Protein AF-A0AAN4YIL4-F1 (afdb_monomer_lite)

pLDDT: mean 74.03, std 15.06, range [38.22, 89.62]

Foldseek 3Di:
DCVVLVVLVVVLVVVCVVDPDPLDLVSLQSQLVSCLVVVVLVSNLVSLVSSCVSCVVPPCNLVSLQSLLVSCLVVLVAPQDPDDDPDDDDPPSPPDRSHSLVSLVVCLVPHDPPDHNVNSVVSNVVSVVVNVVVVVCVVPVPD

Structure (mmCIF, N/CA/C/O backbone):
data_AF-A0AAN4YIL4-F1
#
_entry.id   AF-A0AAN4YIL4-F1
#
loop_
_atom_site.group_PDB
_atom_site.id
_atom_site.type_symbol
_atom_site.label_atom_id
_atom_site.label_alt_id
_atom_site.label_comp_id
_atom_site.label_asym_id
_atom_site.label_entity_id
_atom_site.label_seq_id
_atom_site.pdbx_PDB_ins_code
_atom_site.Cartn_x
_atom_site.Cartn_y
_atom_site.Cartn_z
_atom_site.occupancy
_atom_site.B_iso_or_equiv
_atom_site.auth_seq_id
_atom_site.auth_comp_id
_atom_site.auth_asym_id
_atom_site.auth_atom_id
_atom_site.pdbx_PDB_model_num
ATOM 1 N N . MET A 1 1 ? 19.344 12.915 2.871 1.00 52.25 1 MET A N 1
ATOM 2 C CA . MET A 1 1 ? 18.523 11.785 2.373 1.00 52.25 1 MET A CA 1
ATOM 3 C C . MET A 1 1 ? 17.478 12.280 1.354 1.00 52.25 1 MET A C 1
ATOM 5 O O . MET A 1 1 ? 16.360 11.791 1.359 1.00 52.25 1 MET A O 1
ATOM 9 N N . MET A 1 2 ? 17.822 13.259 0.498 1.00 51.97 2 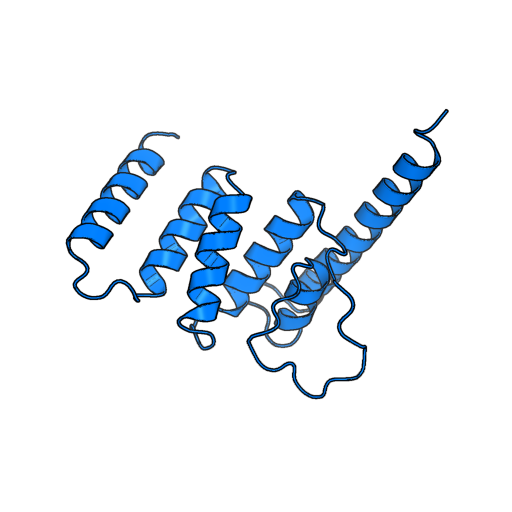MET A N 1
ATOM 10 C CA . MET A 1 2 ? 16.935 13.808 -0.549 1.00 51.97 2 MET A CA 1
ATOM 11 C C . MET A 1 2 ? 17.481 13.577 -1.971 1.00 51.97 2 MET A C 1
ATOM 13 O O . MET A 1 2 ? 16.674 13.439 -2.882 1.00 51.97 2 MET A O 1
ATOM 17 N N . ASP A 1 3 ? 18.800 13.421 -2.151 1.00 57.81 3 ASP A N 1
ATOM 18 C CA . ASP A 1 3 ? 19.425 13.099 -3.450 1.00 57.81 3 ASP A CA 1
ATOM 19 C C . ASP A 1 3 ? 18.813 11.872 -4.137 1.00 57.81 3 ASP A C 1
ATOM 21 O O . ASP A 1 3 ? 18.315 11.965 -5.257 1.00 57.81 3 ASP A O 1
ATOM 25 N N . ASN A 1 4 ? 18.700 10.755 -3.412 1.00 64.25 4 ASN A N 1
ATOM 26 C CA . ASN A 1 4 ? 18.206 9.500 -3.987 1.00 64.25 4 ASN A CA 1
ATOM 27 C C . ASN A 1 4 ? 16.765 9.595 -4.535 1.00 64.25 4 ASN A C 1
ATOM 29 O O . ASN A 1 4 ? 16.376 8.799 -5.388 1.00 64.25 4 ASN A O 1
ATOM 33 N N . LEU A 1 5 ? 15.945 10.527 -4.031 1.00 67.81 5 LEU A N 1
ATOM 34 C CA . LEU A 1 5 ? 14.548 10.701 -4.457 1.00 67.81 5 LEU A CA 1
ATOM 35 C C . LEU A 1 5 ? 14.454 11.439 -5.791 1.00 67.81 5 LEU A C 1
ATOM 37 O O . LEU A 1 5 ? 13.646 11.072 -6.644 1.00 67.81 5 LEU A O 1
ATOM 41 N N . GLN A 1 6 ? 15.289 12.459 -5.975 1.00 73.00 6 GLN A N 1
ATOM 42 C CA . GLN A 1 6 ? 15.325 13.243 -7.203 1.00 73.00 6 GLN A CA 1
ATOM 43 C C . GLN A 1 6 ? 15.919 12.412 -8.350 1.00 73.00 6 GLN A C 1
ATOM 45 O O . GLN A 1 6 ? 15.393 12.421 -9.467 1.00 73.00 6 GLN A O 1
ATOM 50 N N . GLU A 1 7 ? 16.933 11.599 -8.046 1.00 78.94 7 GLU A N 1
ATOM 51 C CA . GLU A 1 7 ? 17.485 10.599 -8.965 1.00 78.94 7 GLU A CA 1
ATOM 52 C C . GLU A 1 7 ? 16.462 9.516 -9.330 1.00 78.94 7 GLU A C 1
ATOM 54 O O . GLU A 1 7 ? 16.312 9.178 -10.507 1.00 78.94 7 GLU A O 1
ATOM 59 N N . ALA A 1 8 ? 15.699 9.005 -8.355 1.00 78.25 8 ALA A N 1
ATOM 60 C CA . ALA A 1 8 ? 14.646 8.027 -8.615 1.00 78.25 8 ALA A CA 1
ATOM 61 C C . ALA A 1 8 ? 13.524 8.608 -9.486 1.00 78.25 8 ALA A C 1
ATOM 63 O O . ALA A 1 8 ? 13.092 7.958 -10.435 1.00 78.25 8 ALA A O 1
ATOM 64 N N . TYR A 1 9 ? 13.086 9.842 -9.222 1.00 78.19 9 TYR A N 1
ATOM 65 C CA . TYR A 1 9 ? 12.094 10.520 -10.058 1.00 78.19 9 TYR A CA 1
ATOM 66 C C . TYR A 1 9 ? 12.598 10.703 -11.494 1.00 78.19 9 TYR A C 1
ATOM 68 O O . TYR A 1 9 ? 11.893 10.361 -12.442 1.00 78.19 9 TYR A O 1
ATOM 76 N N . THR A 1 10 ? 13.848 11.146 -11.656 1.00 82.94 10 THR A N 1
ATOM 77 C CA . THR A 1 10 ? 14.493 11.288 -12.972 1.00 82.94 10 THR A CA 1
ATOM 78 C C . THR A 1 10 ? 14.572 9.941 -13.695 1.00 82.94 10 THR A C 1
ATOM 80 O O . THR A 1 10 ? 14.257 9.851 -14.881 1.00 82.94 10 THR A O 1
ATOM 83 N N . SER A 1 11 ? 14.906 8.870 -12.969 1.00 82.75 11 SER A N 1
ATOM 84 C CA . SER A 1 11 ? 14.953 7.501 -13.497 1.00 82.75 11 SER A CA 1
ATOM 85 C C . SER A 1 11 ? 13.573 7.013 -13.946 1.00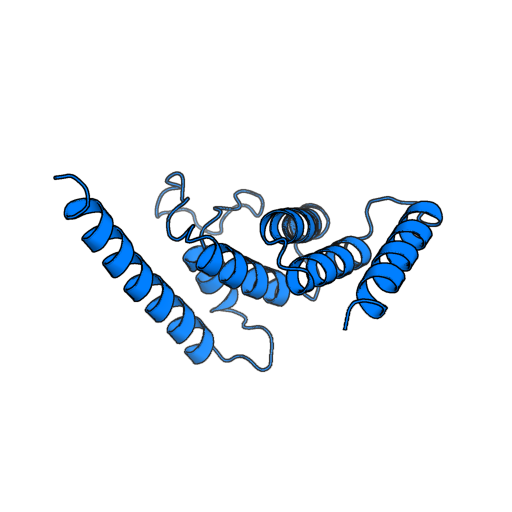 82.75 11 SER A C 1
ATOM 87 O O . SER A 1 11 ? 13.452 6.424 -15.019 1.00 82.75 11 SER A O 1
ATOM 89 N N . TYR A 1 12 ? 12.512 7.298 -13.182 1.00 81.75 12 TYR A N 1
ATOM 90 C CA . TYR A 1 12 ? 11.143 6.979 -13.593 1.00 81.75 12 TYR A CA 1
ATOM 91 C C . TYR A 1 12 ? 10.693 7.800 -14.800 1.00 81.75 12 TYR A C 1
ATOM 93 O O . TYR A 1 12 ? 10.045 7.244 -15.680 1.00 81.75 12 TYR A O 1
ATOM 101 N N . GLN A 1 13 ? 11.054 9.084 -14.888 1.00 80.00 13 GLN A N 1
ATOM 102 C CA . GLN A 1 13 ? 10.754 9.912 -16.060 1.00 80.00 13 GLN A CA 1
ATOM 103 C C . GLN A 1 13 ? 11.450 9.390 -17.320 1.00 80.00 13 GLN A C 1
ATOM 105 O O . GLN A 1 13 ? 10.817 9.297 -18.370 1.00 80.00 13 GLN A O 1
ATOM 110 N N . GLN A 1 14 ? 12.723 9.001 -17.215 1.00 82.12 14 GLN A N 1
ATOM 111 C CA . GLN A 1 14 ? 13.437 8.351 -18.313 1.00 82.12 14 GLN A CA 1
ATOM 112 C C . GLN A 1 14 ? 12.790 7.019 -18.681 1.00 82.12 14 GLN A C 1
ATOM 114 O O . GLN A 1 14 ? 12.580 6.750 -19.860 1.00 82.12 14 GLN A O 1
ATOM 119 N N . ALA A 1 15 ? 12.409 6.209 -17.691 1.00 79.56 15 ALA A N 1
ATOM 120 C CA . ALA A 1 15 ? 11.689 4.971 -17.939 1.00 79.56 15 ALA A CA 1
ATOM 121 C C . ALA A 1 15 ? 10.375 5.242 -18.689 1.00 79.56 15 ALA A C 1
ATOM 123 O O . ALA A 1 15 ? 10.165 4.644 -19.734 1.00 79.56 15 ALA A O 1
ATOM 124 N N . LEU A 1 16 ? 9.545 6.190 -18.237 1.00 77.50 16 LEU A N 1
ATOM 125 C CA . LEU A 1 16 ? 8.314 6.628 -18.915 1.00 77.50 16 LEU A CA 1
ATOM 126 C C . LEU A 1 16 ? 8.563 7.098 -20.353 1.00 77.50 16 LEU A C 1
ATOM 128 O O . LEU A 1 16 ? 7.771 6.793 -21.237 1.00 77.50 16 LEU A O 1
ATOM 132 N N . TYR A 1 17 ? 9.662 7.814 -20.587 1.00 77.81 17 TYR A N 1
ATOM 133 C CA . TYR A 1 17 ? 10.047 8.289 -21.914 1.00 77.81 17 TYR A CA 1
ATOM 134 C C . TYR A 1 17 ? 10.489 7.148 -22.847 1.00 77.81 17 TYR A C 1
ATOM 136 O O . TYR A 1 17 ? 10.196 7.165 -24.041 1.00 77.81 17 TYR A O 1
ATOM 144 N N . HIS A 1 18 ? 11.182 6.142 -22.308 1.00 72.75 18 HIS A N 1
ATOM 145 C CA . HIS A 1 18 ? 11.644 4.967 -23.053 1.00 72.75 18 HIS A CA 1
ATOM 146 C C . HIS A 1 18 ? 10.607 3.837 -23.131 1.00 72.75 18 HIS A C 1
ATOM 148 O O . HIS A 1 18 ? 10.749 2.921 -23.946 1.00 72.75 18 HIS A O 1
ATOM 154 N N . LEU A 1 19 ? 9.563 3.887 -22.305 1.00 68.12 19 LEU A N 1
ATOM 155 C CA . LEU A 1 19 ? 8.483 2.914 -22.291 1.00 68.12 19 LEU A CA 1
ATOM 156 C C . LEU A 1 19 ? 7.629 3.081 -23.547 1.00 68.12 19 LEU A C 1
ATOM 158 O O . LEU A 1 19 ? 6.874 4.034 -23.710 1.00 68.12 19 LEU A O 1
ATOM 162 N N . ARG A 1 20 ? 7.740 2.093 -24.439 1.00 59.78 20 ARG A N 1
ATOM 163 C CA . ARG A 1 20 ? 6.869 1.948 -25.614 1.00 59.78 20 ARG A CA 1
ATOM 164 C C . ARG A 1 20 ? 5.418 1.654 -25.245 1.00 59.78 20 ARG A C 1
ATOM 166 O O . ARG A 1 20 ? 4.539 1.957 -26.044 1.00 59.78 20 ARG A O 1
ATOM 173 N N . ASP A 1 21 ? 5.183 1.076 -24.069 1.00 61.41 21 ASP A N 1
ATOM 174 C CA . ASP A 1 21 ? 3.853 0.714 -23.593 1.00 61.41 21 ASP A CA 1
ATOM 175 C C . ASP A 1 21 ? 3.622 1.302 -22.190 1.00 61.41 21 ASP A C 1
ATOM 177 O O . ASP A 1 21 ? 4.288 0.899 -21.238 1.00 61.41 21 ASP A O 1
ATOM 181 N N . PRO A 1 22 ? 2.693 2.255 -22.012 1.00 62.12 22 PRO A N 1
ATOM 182 C CA . PRO A 1 22 ? 2.434 2.893 -20.716 1.00 62.12 22 PRO A CA 1
ATOM 183 C C . PRO A 1 22 ? 1.777 1.965 -19.669 1.00 62.12 22 PRO A C 1
ATOM 185 O O . PRO A 1 22 ? 1.399 2.421 -18.588 1.00 62.12 22 PRO A O 1
ATOM 188 N N . LYS A 1 23 ? 1.638 0.667 -19.968 1.00 68.31 23 LYS A N 1
ATOM 189 C CA . LYS A 1 23 ? 0.931 -0.336 -19.158 1.00 68.31 23 LYS A CA 1
ATOM 190 C C . LYS A 1 23 ? 1.854 -1.294 -18.402 1.00 68.31 23 LYS A C 1
ATOM 192 O O . LYS A 1 23 ? 1.490 -2.444 -18.184 1.00 68.31 23 LYS A O 1
ATOM 197 N N . GLU A 1 24 ? 3.043 -0.857 -18.000 1.00 80.81 24 GLU A N 1
ATOM 198 C CA . GLU A 1 24 ? 3.958 -1.706 -17.230 1.00 80.81 24 GLU A CA 1
ATOM 199 C C . GLU A 1 24 ? 3.677 -1.585 -15.712 1.00 80.81 24 GLU A C 1
ATOM 201 O O . GLU A 1 24 ? 4.062 -0.585 -15.094 1.00 80.81 24 GLU A O 1
ATOM 206 N N . PRO A 1 25 ? 3.039 -2.577 -15.055 1.00 83.44 25 PRO A N 1
ATOM 207 C CA . PRO A 1 25 ? 2.675 -2.501 -13.633 1.00 83.44 25 PRO A CA 1
ATOM 208 C C . PRO A 1 25 ? 3.891 -2.363 -12.707 1.00 83.44 25 PRO A C 1
ATOM 210 O O . PRO A 1 25 ? 3.807 -1.729 -11.656 1.00 83.44 25 PRO A O 1
ATOM 213 N N . LYS A 1 26 ? 5.053 -2.896 -13.108 1.00 84.94 26 LYS A N 1
ATOM 214 C CA . LYS A 1 26 ? 6.302 -2.793 -12.335 1.00 84.94 26 LYS A CA 1
ATOM 215 C C . LYS A 1 26 ? 6.774 -1.348 -12.174 1.00 84.94 26 LYS A C 1
ATOM 217 O O . LYS A 1 26 ? 7.295 -0.997 -11.117 1.00 84.94 26 LYS A O 1
ATOM 222 N N . LEU A 1 27 ? 6.578 -0.516 -13.198 1.00 85.31 27 LEU A N 1
ATOM 223 C CA . LEU A 1 27 ? 6.951 0.894 -13.152 1.00 85.31 27 LEU A CA 1
ATOM 224 C C . LEU A 1 27 ? 6.075 1.652 -12.155 1.00 85.31 27 LEU A C 1
ATOM 226 O O . LEU A 1 27 ? 6.584 2.317 -11.257 1.00 85.31 27 LEU A O 1
ATOM 230 N N . TRP A 1 28 ? 4.757 1.501 -12.291 1.00 87.12 28 TRP A N 1
ATOM 231 C CA . TRP A 1 28 ? 3.776 2.123 -11.405 1.00 87.12 28 TRP A CA 1
ATOM 232 C C . TRP A 1 28 ? 3.957 1.686 -9.949 1.00 87.12 28 TRP A C 1
ATOM 234 O O . TRP A 1 28 ? 3.833 2.505 -9.042 1.00 87.12 28 TRP A O 1
ATOM 244 N N . TYR A 1 29 ? 4.352 0.430 -9.723 1.00 89.44 29 TYR A N 1
ATOM 245 C CA . TYR A 1 29 ? 4.727 -0.061 -8.400 1.00 89.44 29 TYR A CA 1
ATOM 246 C C . TYR A 1 29 ? 5.932 0.693 -7.820 1.00 89.44 29 TYR A C 1
ATOM 248 O O . TYR A 1 29 ? 5.900 1.130 -6.669 1.00 89.44 29 TYR A O 1
ATOM 256 N N . GLY A 1 30 ? 6.979 0.895 -8.625 1.00 88.50 30 GLY A N 1
ATOM 257 C CA . GLY A 1 30 ? 8.148 1.676 -8.226 1.00 88.50 30 GLY A CA 1
ATOM 258 C C . GLY A 1 30 ? 7.811 3.138 -7.910 1.00 88.50 30 GLY A C 1
ATOM 259 O O . GLY A 1 30 ? 8.258 3.668 -6.889 1.00 88.50 30 GLY A O 1
ATOM 260 N N . ILE A 1 31 ? 6.973 3.766 -8.740 1.00 87.12 31 ILE A N 1
ATOM 261 C CA . ILE A 1 31 ? 6.469 5.129 -8.521 1.00 87.12 31 ILE A CA 1
ATOM 262 C C . ILE A 1 31 ? 5.674 5.204 -7.206 1.00 87.12 31 ILE A C 1
ATOM 264 O O . ILE A 1 31 ? 5.874 6.129 -6.420 1.00 87.12 31 ILE A O 1
ATOM 268 N N . GLY A 1 32 ? 4.836 4.205 -6.916 1.00 89.62 32 GLY A N 1
ATOM 269 C CA . GLY A 1 32 ? 4.105 4.113 -5.650 1.00 89.62 32 GLY A CA 1
ATOM 270 C C . GLY A 1 32 ? 5.031 4.058 -4.434 1.00 89.62 32 GLY A C 1
ATOM 271 O O . GLY A 1 32 ? 4.834 4.813 -3.485 1.00 89.62 32 GLY A O 1
ATOM 272 N N . ILE A 1 33 ? 6.094 3.243 -4.479 1.00 89.12 33 ILE A N 1
ATOM 273 C CA . ILE A 1 33 ? 7.108 3.190 -3.407 1.00 89.12 33 ILE A CA 1
ATOM 274 C C . ILE A 1 33 ? 7.821 4.537 -3.247 1.00 89.12 33 ILE A C 1
ATOM 276 O O . ILE A 1 33 ? 8.139 4.941 -2.127 1.00 89.12 33 ILE A O 1
ATOM 280 N N . LEU A 1 34 ? 8.105 5.227 -4.354 1.00 87.50 34 LEU A N 1
ATOM 281 C CA . LEU A 1 34 ? 8.742 6.538 -4.306 1.00 87.50 34 LEU A CA 1
ATOM 282 C C . LEU A 1 34 ? 7.863 7.548 -3.562 1.00 87.50 34 LEU A C 1
ATOM 284 O O . LEU A 1 34 ? 8.351 8.229 -2.662 1.00 87.50 34 LEU A O 1
ATOM 288 N N . TYR A 1 35 ? 6.575 7.610 -3.905 1.00 88.00 35 TYR A N 1
ATOM 289 C CA . TYR A 1 35 ? 5.627 8.511 -3.251 1.00 88.00 35 TYR A CA 1
ATOM 290 C C . TYR A 1 35 ? 5.353 8.133 -1.792 1.00 88.00 35 TYR A C 1
ATOM 292 O O . TYR A 1 35 ? 5.258 9.029 -0.953 1.00 88.00 35 TYR A O 1
ATOM 300 N N . ASP A 1 36 ? 5.304 6.836 -1.474 1.00 86.69 36 ASP A N 1
ATOM 301 C CA . ASP A 1 36 ? 5.207 6.319 -0.102 1.00 86.69 36 ASP A CA 1
ATOM 302 C C . ASP A 1 36 ? 6.383 6.821 0.753 1.00 86.69 36 ASP A C 1
ATOM 304 O O . ASP A 1 36 ? 6.182 7.390 1.824 1.00 86.69 36 ASP A O 1
ATOM 308 N N . ARG A 1 37 ? 7.615 6.742 0.227 1.00 84.69 37 ARG A N 1
ATOM 309 C CA . ARG A 1 37 ? 8.814 7.287 0.893 1.00 84.69 37 ARG A CA 1
ATOM 310 C C . ARG A 1 37 ? 8.839 8.811 0.964 1.00 84.69 37 ARG A C 1
ATOM 312 O O . ARG A 1 37 ? 9.441 9.355 1.885 1.00 84.69 37 ARG A O 1
ATOM 319 N N . TYR A 1 38 ? 8.228 9.493 -0.002 1.00 83.69 38 TYR A N 1
ATOM 320 C CA . TYR A 1 38 ? 8.105 10.951 -0.004 1.00 83.69 38 TYR A CA 1
ATOM 321 C C . TYR A 1 38 ? 7.093 11.446 1.045 1.00 83.69 38 TYR A C 1
ATOM 323 O O . TYR A 1 38 ? 7.131 12.608 1.436 1.00 83.69 38 TYR A O 1
ATOM 331 N N . GLY A 1 39 ? 6.191 10.574 1.511 1.00 82.00 39 GLY A N 1
ATOM 332 C CA . GLY A 1 39 ? 5.074 10.942 2.383 1.00 82.00 39 GLY A CA 1
ATOM 333 C C . GLY A 1 39 ? 3.864 11.494 1.623 1.00 82.00 39 GLY A C 1
ATOM 334 O O . GLY A 1 39 ? 2.879 11.895 2.241 1.00 82.00 39 GLY A O 1
ATOM 335 N N . SER A 1 40 ? 3.896 11.480 0.286 1.00 86.88 40 SER A N 1
ATOM 336 C CA . SER A 1 40 ? 2.749 11.826 -0.560 1.00 86.88 40 SER A CA 1
ATOM 337 C C . SER A 1 40 ? 1.797 10.638 -0.653 1.00 86.88 40 SER A C 1
ATOM 339 O O . SER A 1 40 ? 1.742 9.937 -1.665 1.00 86.88 40 SER A O 1
ATOM 341 N N . LEU A 1 41 ? 1.041 10.422 0.421 1.00 86.19 41 LEU A N 1
ATOM 342 C CA . LEU A 1 41 ? 0.135 9.285 0.572 1.00 86.19 41 LEU A CA 1
ATOM 343 C C . LEU A 1 41 ? -0.933 9.218 -0.535 1.00 86.19 41 LEU A C 1
ATOM 345 O O . LEU A 1 41 ? -1.229 8.128 -1.014 1.00 86.19 41 LEU A O 1
ATOM 349 N N . ASP A 1 42 ? -1.480 10.354 -0.983 1.00 86.12 42 ASP A N 1
ATOM 350 C CA . ASP A 1 42 ? -2.484 10.386 -2.063 1.00 86.12 42 ASP A CA 1
ATOM 351 C C . ASP A 1 42 ? -1.910 9.931 -3.415 1.00 86.12 42 ASP A C 1
ATOM 353 O O . ASP A 1 42 ? -2.506 9.099 -4.096 1.00 86.12 42 ASP A O 1
ATOM 357 N N . HIS A 1 43 ? -0.710 10.392 -3.778 1.00 87.19 43 HIS A N 1
ATOM 358 C CA . HIS A 1 43 ? -0.063 9.981 -5.031 1.00 87.19 43 HIS A CA 1
ATOM 359 C C . HIS A 1 43 ? 0.386 8.513 -4.980 1.00 87.19 43 HIS A C 1
ATOM 361 O O . HIS A 1 43 ? 0.305 7.797 -5.981 1.00 87.19 43 HIS A O 1
ATOM 367 N N . ALA A 1 44 ? 0.833 8.045 -3.809 1.00 89.38 44 ALA A N 1
ATOM 368 C CA . ALA A 1 44 ? 1.159 6.640 -3.587 1.00 89.38 44 ALA A CA 1
ATOM 369 C C . ALA A 1 44 ? -0.083 5.751 -3.754 1.00 89.38 44 ALA A C 1
ATOM 371 O O . ALA A 1 44 ? -0.023 4.736 -4.451 1.00 89.38 44 ALA A O 1
ATOM 372 N N . GLU A 1 45 ? -1.217 6.160 -3.172 1.00 87.88 45 GLU A N 1
ATOM 373 C CA . GLU A 1 45 ? -2.509 5.485 -3.318 1.00 87.88 45 GLU A CA 1
ATOM 374 C C . GLU A 1 45 ? -2.892 5.327 -4.794 1.00 87.88 45 GLU A C 1
ATOM 376 O O . GLU A 1 45 ? -3.243 4.225 -5.229 1.00 87.88 45 GLU A O 1
ATOM 381 N N . GLU A 1 46 ? -2.816 6.409 -5.571 1.00 86.88 46 GLU A N 1
ATOM 382 C CA . GLU A 1 46 ? -3.155 6.384 -6.993 1.00 86.88 46 GLU A CA 1
ATOM 383 C C . GLU A 1 46 ? -2.234 5.454 -7.780 1.00 86.88 46 GLU A C 1
ATOM 385 O O . GLU A 1 46 ? -2.726 4.597 -8.517 1.00 86.88 46 GLU A O 1
ATOM 390 N N . ALA A 1 47 ? -0.918 5.559 -7.587 1.00 88.31 47 ALA A N 1
ATOM 391 C CA . ALA A 1 47 ? 0.054 4.729 -8.292 1.00 88.31 47 ALA A CA 1
ATOM 392 C C . ALA A 1 47 ? -0.168 3.233 -8.019 1.00 88.31 47 ALA A C 1
ATOM 394 O O . ALA A 1 47 ? -0.265 2.436 -8.954 1.00 88.31 47 ALA A O 1
ATOM 395 N N . PHE A 1 48 ? -0.340 2.855 -6.751 1.00 89.00 48 PHE A N 1
ATOM 396 C CA . PHE A 1 48 ? -0.643 1.480 -6.360 1.00 89.00 48 PHE A CA 1
ATOM 397 C C . PHE A 1 48 ? -1.999 0.998 -6.891 1.00 89.00 48 PHE A C 1
ATOM 399 O O . PHE A 1 48 ? -2.113 -0.131 -7.370 1.00 89.00 48 PHE A O 1
ATOM 406 N N . SER A 1 49 ? -3.015 1.862 -6.885 1.00 85.12 49 SER A N 1
ATOM 407 C CA . SER A 1 49 ? -4.327 1.545 -7.457 1.00 85.12 49 SER A CA 1
ATOM 408 C C . SER A 1 49 ? -4.253 1.301 -8.965 1.00 85.12 49 SER A C 1
ATOM 410 O O . SER A 1 49 ? -4.946 0.418 -9.471 1.00 85.12 49 SER A O 1
ATOM 412 N N . GLN A 1 50 ? -3.409 2.040 -9.695 1.00 84.88 50 GLN A N 1
ATOM 413 C CA . GLN A 1 50 ? -3.189 1.796 -11.123 1.00 84.88 50 GLN A CA 1
ATOM 414 C C . GLN A 1 50 ? -2.552 0.427 -11.366 1.00 84.88 50 GLN A C 1
ATOM 416 O O . GLN A 1 50 ? -3.009 -0.288 -12.255 1.00 84.88 50 GLN A O 1
ATOM 421 N N . VAL A 1 51 ? -1.572 0.014 -10.548 1.00 87.38 51 VAL A N 1
ATOM 422 C CA . VAL A 1 51 ? -0.989 -1.341 -10.630 1.00 87.38 51 VAL A CA 1
ATOM 423 C C . VAL A 1 51 ? -2.079 -2.400 -10.536 1.00 87.38 51 VAL A C 1
ATOM 425 O O . VAL A 1 51 ? -2.182 -3.243 -11.422 1.00 87.38 51 VAL A O 1
ATOM 428 N N . MET A 1 52 ? -2.941 -2.294 -9.524 1.00 83.44 52 MET A N 1
ATOM 429 C CA . MET A 1 52 ? -4.024 -3.254 -9.299 1.00 83.44 52 MET A CA 1
ATOM 430 C C . MET A 1 52 ? -5.084 -3.241 -10.409 1.00 83.44 52 MET A C 1
ATOM 432 O O . MET A 1 52 ? -5.696 -4.269 -10.682 1.00 83.44 52 MET A O 1
ATOM 436 N N . ARG A 1 53 ? -5.300 -2.098 -11.075 1.00 81.75 53 ARG A N 1
ATOM 437 C CA . ARG A 1 53 ? -6.203 -1.994 -12.234 1.00 81.75 53 ARG A CA 1
ATOM 438 C C . ARG A 1 53 ? -5.611 -2.602 -13.502 1.00 81.75 53 ARG A C 1
ATOM 440 O O . ARG A 1 53 ? -6.357 -3.162 -14.299 1.00 81.75 53 ARG A O 1
ATOM 447 N N . MET A 1 54 ? -4.304 -2.451 -13.713 1.00 82.38 54 MET A N 1
ATOM 448 C CA . MET A 1 54 ? -3.619 -2.973 -14.900 1.00 82.38 54 MET A CA 1
ATOM 449 C C . MET A 1 54 ? -3.342 -4.471 -14.786 1.00 82.38 54 MET A C 1
ATOM 451 O O . MET A 1 54 ? -3.561 -5.209 -15.742 1.00 82.38 54 MET A O 1
ATOM 455 N N . ALA A 1 55 ? -2.850 -4.903 -13.628 1.00 81.88 55 ALA A N 1
ATOM 456 C CA . ALA A 1 55 ? -2.455 -6.273 -13.348 1.00 81.88 55 ALA A CA 1
ATOM 457 C C . ALA A 1 55 ? -2.937 -6.651 -11.941 1.00 81.88 55 ALA A C 1
ATOM 459 O O . ALA A 1 55 ? -2.193 -6.506 -10.970 1.00 81.88 55 ALA A O 1
ATOM 460 N N . PRO A 1 56 ? -4.183 -7.126 -11.804 1.00 76.88 56 PRO A N 1
ATOM 461 C CA . PRO A 1 56 ? -4.682 -7.555 -10.506 1.00 76.88 56 PRO A CA 1
ATOM 462 C C . PRO A 1 56 ? -3.977 -8.825 -10.001 1.00 76.88 56 PRO A C 1
ATOM 464 O O . PRO A 1 56 ? -3.815 -8.986 -8.796 1.00 76.88 56 PRO A O 1
ATOM 467 N N . ASP A 1 57 ? -3.482 -9.672 -10.910 1.00 79.69 57 ASP A N 1
ATOM 468 C CA . ASP A 1 57 ? -2.665 -10.861 -10.620 1.00 79.69 57 ASP A CA 1
ATOM 469 C C . ASP A 1 57 ? -1.160 -10.540 -10.509 1.00 79.69 57 ASP A C 1
ATOM 471 O O . ASP A 1 57 ? -0.299 -11.382 -10.773 1.00 79.69 57 ASP A O 1
ATOM 475 N N . PHE A 1 58 ? -0.805 -9.295 -10.181 1.00 83.19 58 PHE A N 1
ATOM 476 C CA . PHE A 1 58 ? 0.592 -8.918 -10.002 1.00 83.19 58 PHE A 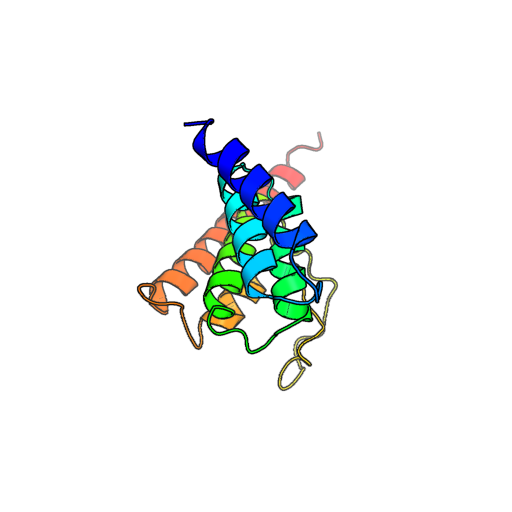CA 1
ATOM 477 C C . PHE A 1 58 ? 1.210 -9.692 -8.832 1.00 83.19 58 PHE A C 1
ATOM 479 O O . PHE A 1 58 ? 0.620 -9.774 -7.760 1.00 83.19 58 PHE A O 1
ATOM 486 N N . GLU A 1 59 ? 2.435 -10.197 -9.001 1.00 84.50 59 GLU A N 1
ATOM 487 C CA . GLU A 1 59 ? 3.139 -11.001 -7.984 1.00 84.50 59 GLU A CA 1
ATOM 488 C C . GLU A 1 59 ? 3.183 -10.317 -6.604 1.00 84.50 59 GLU A C 1
ATOM 490 O O . GLU A 1 59 ? 3.115 -10.972 -5.569 1.00 84.50 59 GLU A O 1
ATOM 495 N N . LYS A 1 60 ? 3.245 -8.979 -6.584 1.00 84.31 60 LYS A N 1
ATOM 496 C CA . LYS A 1 60 ? 3.277 -8.171 -5.355 1.00 84.31 60 LYS A CA 1
ATOM 497 C C . LYS A 1 60 ? 1.928 -7.553 -4.987 1.00 84.31 60 LYS A C 1
ATOM 499 O O . LYS A 1 60 ? 1.901 -6.590 -4.224 1.00 84.31 60 LYS A O 1
ATOM 504 N N . ALA A 1 61 ? 0.815 -8.072 -5.502 1.00 83.94 61 ALA A N 1
ATOM 505 C CA . ALA A 1 61 ? -0.526 -7.582 -5.185 1.00 83.94 61 ALA A CA 1
ATOM 506 C C . ALA A 1 61 ? -0.760 -7.507 -3.667 1.00 83.94 61 ALA A C 1
ATOM 508 O O . ALA A 1 61 ? -1.171 -6.466 -3.160 1.00 83.94 61 ALA A O 1
ATOM 509 N N . ASN A 1 62 ? -0.405 -8.553 -2.916 1.00 84.06 62 ASN A N 1
ATOM 510 C CA . ASN A 1 62 ? -0.581 -8.569 -1.458 1.00 84.06 62 ASN A CA 1
ATOM 511 C C . ASN A 1 62 ? 0.279 -7.512 -0.748 1.00 84.06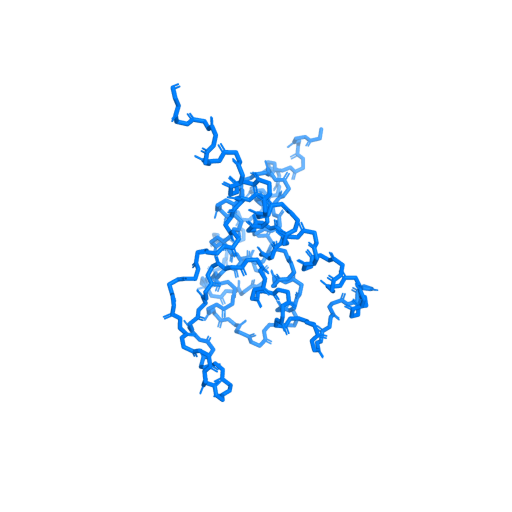 62 ASN A C 1
ATOM 513 O O . ASN A 1 62 ? -0.181 -6.870 0.194 1.00 84.06 62 ASN A O 1
ATOM 517 N N . GLU A 1 63 ? 1.507 -7.273 -1.221 1.00 86.69 63 GLU A N 1
ATOM 518 C CA . GLU A 1 63 ? 2.359 -6.199 -0.692 1.00 86.69 63 GLU A CA 1
ATOM 519 C C . GLU A 1 63 ? 1.735 -4.822 -0.964 1.00 86.69 63 GLU A C 1
ATOM 521 O O . GLU A 1 63 ? 1.722 -3.955 -0.089 1.00 86.69 63 GLU A O 1
ATOM 526 N N . ILE A 1 64 ? 1.157 -4.634 -2.153 1.00 87.44 64 ILE A N 1
ATOM 527 C CA . ILE A 1 64 ? 0.440 -3.410 -2.517 1.00 87.44 64 ILE A CA 1
ATOM 528 C C . ILE A 1 64 ? -0.774 -3.202 -1.608 1.00 87.44 64 ILE A C 1
ATOM 530 O O . ILE A 1 64 ? -0.947 -2.106 -1.076 1.00 87.44 64 ILE A O 1
ATOM 534 N N . TYR A 1 65 ? -1.584 -4.237 -1.372 1.00 86.44 65 TYR A N 1
ATOM 535 C CA . TYR A 1 65 ? -2.719 -4.157 -0.452 1.00 86.44 65 TYR A CA 1
ATOM 536 C C . TYR A 1 65 ? -2.284 -3.832 0.977 1.00 86.44 65 TYR A C 1
ATOM 538 O O . TYR A 1 65 ? -2.925 -3.009 1.629 1.00 86.44 65 TYR A O 1
ATOM 546 N N . PHE A 1 66 ? -1.181 -4.411 1.455 1.00 86.62 66 PHE A N 1
ATOM 547 C CA . PHE A 1 66 ? -0.630 -4.066 2.764 1.00 86.62 66 PHE A CA 1
ATOM 548 C C . PHE A 1 66 ? -0.242 -2.583 2.834 1.00 86.62 66 PHE A C 1
ATOM 550 O O . PHE A 1 66 ? -0.666 -1.877 3.751 1.00 86.62 66 PHE A O 1
ATOM 557 N N . ARG A 1 67 ? 0.490 -2.078 1.831 1.00 88.50 67 ARG A N 1
ATOM 558 C CA . ARG A 1 67 ? 0.882 -0.659 1.749 1.00 88.50 67 ARG A CA 1
ATOM 559 C C . ARG A 1 67 ? -0.329 0.266 1.671 1.00 88.50 67 ARG A C 1
ATOM 561 O O . ARG A 1 67 ? -0.395 1.226 2.432 1.00 88.50 67 ARG A O 1
ATOM 568 N N . LEU A 1 68 ? -1.318 -0.050 0.835 1.00 87.12 68 LEU A N 1
ATOM 569 C CA . LEU A 1 68 ? -2.581 0.693 0.751 1.00 87.12 68 LEU A CA 1
ATOM 570 C C . LEU A 1 68 ? -3.336 0.680 2.086 1.00 87.12 68 LEU A C 1
ATOM 572 O O . LEU A 1 68 ? -3.838 1.717 2.514 1.00 87.12 68 LEU A O 1
ATOM 576 N N . GLY A 1 69 ? -3.352 -0.453 2.792 1.00 86.69 69 GLY A N 1
ATOM 577 C CA . GLY A 1 69 ? -3.921 -0.561 4.135 1.00 86.69 69 GLY A CA 1
ATOM 578 C C . GLY A 1 69 ? -3.266 0.403 5.125 1.00 86.69 69 GLY A C 1
ATOM 579 O O . GLY A 1 69 ? -3.959 1.105 5.866 1.00 86.69 69 GLY A O 1
ATOM 580 N N . ILE A 1 70 ? -1.935 0.501 5.095 1.00 87.00 70 ILE A N 1
ATOM 581 C CA . ILE A 1 70 ? -1.164 1.431 5.928 1.00 87.00 70 ILE A CA 1
ATOM 582 C C . ILE A 1 70 ? -1.399 2.891 5.517 1.00 87.00 70 ILE A C 1
ATOM 584 O O . ILE A 1 70 ? -1.631 3.726 6.391 1.00 87.00 70 ILE A O 1
ATOM 588 N N . ILE A 1 71 ? -1.395 3.193 4.216 1.00 86.94 71 ILE A N 1
ATOM 589 C CA . ILE A 1 71 ? -1.691 4.523 3.666 1.00 86.94 71 ILE A CA 1
ATOM 590 C C . ILE A 1 71 ? -3.073 4.992 4.135 1.00 86.94 71 ILE A C 1
ATOM 592 O O . ILE A 1 71 ? -3.204 6.087 4.679 1.00 86.94 71 ILE A O 1
ATOM 596 N N . TYR A 1 72 ? -4.097 4.141 4.029 1.00 84.94 72 TYR A N 1
ATOM 597 C CA . TYR A 1 72 ? -5.447 4.472 4.482 1.00 84.94 72 TYR A CA 1
ATOM 598 C C . TYR A 1 72 ? -5.567 4.634 5.990 1.00 84.94 72 TYR A C 1
ATOM 600 O O . TYR A 1 72 ? -6.310 5.507 6.445 1.00 84.94 72 TYR A O 1
ATOM 608 N N . LYS A 1 73 ? -4.817 3.842 6.764 1.00 83.00 73 LYS A N 1
ATOM 609 C CA . LYS A 1 73 ? -4.717 4.026 8.215 1.00 83.00 73 LYS A CA 1
ATOM 610 C C . LYS A 1 73 ? -4.143 5.407 8.546 1.00 83.00 73 LYS A C 1
ATOM 612 O O . LYS A 1 73 ? -4.715 6.118 9.364 1.00 83.00 73 LYS A O 1
ATOM 617 N N . GLN A 1 74 ? -3.060 5.810 7.878 1.00 83.62 74 GLN A N 1
ATOM 618 C CA . GLN A 1 74 ? -2.425 7.117 8.083 1.00 83.62 74 GLN A CA 1
ATOM 619 C C . GLN A 1 74 ? -3.317 8.283 7.644 1.00 83.62 74 GLN A C 1
ATOM 621 O O . GLN A 1 74 ? -3.392 9.294 8.335 1.00 83.62 74 GLN A O 1
ATOM 626 N N . GLN A 1 75 ? -4.048 8.126 6.541 1.00 81.00 75 GLN A N 1
ATOM 627 C CA . GLN A 1 75 ? -5.023 9.113 6.069 1.00 81.00 75 GLN A CA 1
ATOM 628 C C . GLN A 1 75 ? -6.312 9.151 6.917 1.00 81.00 75 GLN A C 1
ATOM 630 O O . GLN A 1 75 ? -7.240 9.877 6.570 1.00 81.00 75 GLN A O 1
ATOM 635 N N . GLN A 1 76 ? -6.414 8.341 7.982 1.00 77.44 76 GLN A N 1
ATOM 636 C CA . GLN A 1 76 ? -7.621 8.162 8.801 1.00 77.44 76 GLN A CA 1
ATOM 637 C C . GLN A 1 76 ? -8.873 7.767 7.990 1.00 77.44 76 GLN A C 1
ATOM 639 O O . GLN A 1 76 ? -10.013 7.905 8.442 1.00 77.44 76 GLN A O 1
ATOM 644 N N . LYS A 1 77 ? -8.679 7.207 6.789 1.00 71.00 77 LYS A N 1
ATOM 645 C CA . LYS A 1 77 ? -9.739 6.658 5.932 1.00 71.00 77 LYS A CA 1
ATOM 646 C C . LYS A 1 77 ? -10.077 5.240 6.406 1.00 71.00 77 LYS A C 1
ATOM 648 O O . LYS A 1 77 ? -9.874 4.247 5.707 1.00 71.00 77 LYS A O 1
ATOM 653 N N . PHE A 1 78 ? -10.581 5.136 7.635 1.00 65.81 78 PHE A N 1
ATOM 654 C CA . PHE A 1 78 ? -10.908 3.851 8.262 1.00 65.81 78 PHE A CA 1
ATOM 655 C C . PHE A 1 78 ? -12.146 3.216 7.614 1.00 65.81 78 PHE A C 1
ATOM 657 O O . PHE A 1 78 ? -12.124 2.049 7.223 1.00 65.81 78 PHE A O 1
ATOM 664 N N . ASN A 1 79 ? -13.183 4.032 7.399 1.00 56.50 79 ASN A N 1
ATOM 665 C CA . ASN A 1 79 ? -14.484 3.632 6.864 1.00 56.50 79 ASN A CA 1
ATOM 666 C C . ASN A 1 79 ? -14.939 4.525 5.696 1.00 56.50 79 ASN A C 1
ATOM 668 O O . ASN A 1 79 ? -16.107 4.893 5.622 1.00 56.50 79 ASN A O 1
ATOM 672 N N . GLN A 1 80 ? -14.073 4.823 4.720 1.00 52.69 80 GLN A N 1
ATOM 673 C CA . GLN A 1 80 ? -14.549 5.297 3.403 1.00 52.69 80 GLN A CA 1
ATOM 674 C C . GLN A 1 80 ? -15.140 4.143 2.567 1.00 52.69 80 GLN A C 1
ATOM 676 O O . GLN A 1 80 ? -14.971 4.049 1.352 1.00 52.69 80 GLN A O 1
ATOM 681 N N . SER A 1 81 ? -15.854 3.237 3.237 1.00 43.31 81 SER A N 1
ATOM 682 C CA . SER A 1 81 ? -16.709 2.269 2.580 1.00 43.31 81 SER A CA 1
ATOM 683 C C . SER A 1 81 ? -18.009 2.996 2.266 1.00 43.31 81 SER A C 1
ATOM 685 O O . SER A 1 81 ? -18.857 3.169 3.139 1.00 43.31 81 SER A O 1
ATOM 687 N N . LEU A 1 82 ? -18.163 3.444 1.019 1.00 39.81 82 LEU A N 1
ATOM 688 C CA . LEU A 1 82 ? -19.501 3.474 0.448 1.00 39.81 82 LEU A CA 1
ATOM 689 C C . LEU A 1 82 ? -19.968 2.021 0.473 1.00 39.81 82 LEU A C 1
ATOM 691 O O . LEU A 1 82 ? -19.477 1.193 -0.285 1.00 39.81 82 LEU A O 1
ATOM 695 N N . GLU A 1 83 ? -20.792 1.733 1.469 1.00 39.09 83 GLU A N 1
ATOM 696 C CA . GLU A 1 83 ? -21.595 0.543 1.681 1.00 39.09 83 GLU A CA 1
ATOM 697 C C . GLU A 1 83 ? -21.694 -0.366 0.440 1.00 39.09 83 GLU A C 1
ATOM 699 O O . GLU A 1 83 ? -22.544 -0.186 -0.427 1.00 39.09 83 GLU A O 1
ATOM 704 N N . VAL A 1 84 ? -20.832 -1.382 0.351 1.00 40.84 84 VAL A N 1
ATOM 705 C CA . VAL A 1 84 ? -21.085 -2.534 -0.521 1.00 40.84 84 VAL A CA 1
ATOM 706 C C . VAL A 1 84 ? -21.310 -3.735 0.371 1.00 40.84 84 VAL A C 1
ATOM 708 O O . VAL A 1 84 ? -20.397 -4.458 0.753 1.00 40.84 84 VAL A O 1
ATOM 711 N N . SER A 1 85 ? -22.578 -3.833 0.761 1.00 39.88 85 SER A N 1
ATOM 712 C CA . SER A 1 85 ? -23.344 -5.035 1.064 1.00 39.88 85 SER A CA 1
ATOM 713 C C . SER A 1 85 ? -22.529 -6.303 1.370 1.00 39.88 85 SER A C 1
ATOM 715 O O . SER A 1 85 ? -22.009 -6.990 0.494 1.00 39.88 85 SER A O 1
ATOM 717 N N . ILE A 1 86 ? -22.526 -6.606 2.662 1.00 40.50 86 ILE A N 1
ATOM 718 C CA . ILE A 1 86 ? -22.196 -7.811 3.441 1.00 40.50 86 ILE A CA 1
ATOM 719 C C . ILE A 1 86 ? -22.474 -9.216 2.840 1.00 40.50 86 ILE A C 1
ATOM 721 O O . ILE A 1 86 ? -22.329 -10.193 3.565 1.00 40.50 86 ILE A O 1
ATOM 725 N N . TYR A 1 87 ? -22.802 -9.392 1.555 1.00 40.66 87 TYR A N 1
ATOM 726 C CA . TYR A 1 87 ? -23.170 -10.708 0.997 1.00 40.66 87 TYR A CA 1
ATOM 727 C C . TYR A 1 87 ? -22.707 -10.988 -0.444 1.00 40.66 87 TYR A C 1
ATOM 729 O O . TYR A 1 87 ? -23.368 -11.724 -1.175 1.00 40.66 87 TYR A O 1
ATOM 737 N N . ALA A 1 88 ? -21.564 -10.465 -0.889 1.00 38.22 88 ALA A N 1
ATOM 738 C CA . ALA A 1 88 ? -21.031 -10.841 -2.201 1.00 38.22 88 ALA A CA 1
ATOM 739 C C . ALA A 1 88 ? -19.964 -11.941 -2.084 1.00 38.22 88 ALA A C 1
ATOM 741 O O . ALA A 1 88 ? -18.795 -11.674 -1.811 1.00 38.22 88 ALA A O 1
ATOM 742 N N . SER A 1 89 ? -20.383 -13.186 -2.338 1.00 47.25 89 SER A N 1
ATOM 743 C CA . SER A 1 89 ? -19.513 -14.266 -2.822 1.00 47.25 89 SER A CA 1
ATOM 744 C C . SER A 1 89 ? -18.475 -13.703 -3.797 1.00 47.25 89 SER A C 1
ATOM 746 O O . SER A 1 89 ? -18.868 -13.238 -4.860 1.00 47.25 89 SER A O 1
ATOM 748 N N . LYS A 1 90 ? -17.190 -13.734 -3.413 1.00 44.06 90 LYS A N 1
ATOM 749 C CA . LYS A 1 90 ? -16.020 -13.213 -4.148 1.00 44.06 90 LYS A CA 1
ATOM 750 C C . LYS A 1 90 ? -16.248 -11.822 -4.779 1.00 44.06 90 LYS A C 1
ATOM 752 O O . LYS A 1 90 ? -16.844 -11.739 -5.854 1.00 44.06 90 LYS A O 1
ATOM 757 N N . PRO A 1 91 ? -15.735 -10.724 -4.190 1.00 48.22 91 PRO A N 1
ATOM 758 C CA . PRO A 1 91 ? -15.862 -9.412 -4.813 1.00 48.22 91 PRO A CA 1
ATOM 759 C C . PRO A 1 91 ? -15.300 -9.477 -6.236 1.00 48.22 91 PRO A C 1
ATOM 761 O O . PRO A 1 91 ? -14.153 -9.871 -6.447 1.00 48.22 91 PRO A O 1
ATOM 764 N N . LYS A 1 92 ? -16.123 -9.116 -7.231 1.00 45.81 92 LYS A N 1
ATOM 765 C CA . LYS A 1 92 ? -15.626 -8.804 -8.574 1.00 45.81 92 LYS A CA 1
ATOM 766 C C . LYS A 1 92 ? -14.482 -7.809 -8.383 1.00 45.81 92 LYS A C 1
ATOM 768 O O . LYS A 1 92 ? -14.689 -6.760 -7.773 1.00 45.81 92 LYS A O 1
ATOM 773 N N . LEU A 1 93 ? -13.312 -8.182 -8.893 1.00 50.12 93 LEU A N 1
ATOM 774 C CA . LEU A 1 93 ? -11.963 -7.619 -8.728 1.00 50.12 93 LEU A CA 1
ATOM 775 C C . LEU A 1 93 ? -11.797 -6.149 -9.195 1.00 50.12 93 LEU A C 1
ATOM 777 O O . LEU A 1 93 ? -10.731 -5.747 -9.639 1.00 50.12 93 LEU A O 1
ATOM 781 N N . GLY A 1 94 ? -12.863 -5.347 -9.151 1.00 43.22 94 GLY A N 1
ATOM 782 C CA . GLY A 1 94 ? -12.923 -3.957 -9.601 1.00 43.22 94 GLY A CA 1
ATOM 783 C C . GLY A 1 94 ? -13.666 -3.007 -8.655 1.00 43.22 94 GLY A C 1
ATOM 784 O O . GLY A 1 94 ? -13.667 -1.807 -8.911 1.00 43.22 94 GLY A O 1
ATOM 785 N N . HIS A 1 95 ? -14.267 -3.490 -7.557 1.00 45.88 95 HIS A N 1
ATOM 786 C CA . HIS A 1 95 ? -14.858 -2.617 -6.533 1.00 45.88 95 HIS A CA 1
ATOM 787 C C . HIS A 1 95 ? -13.873 -2.421 -5.374 1.00 45.88 95 HIS A C 1
ATOM 789 O O . HIS A 1 95 ? -13.956 -3.058 -4.327 1.00 45.88 95 HIS A O 1
ATOM 795 N N . PHE A 1 96 ? -12.881 -1.561 -5.600 1.00 53.28 96 PHE A N 1
ATOM 796 C CA . PHE A 1 96 ? -11.877 -1.215 -4.600 1.00 53.28 96 PHE A CA 1
ATOM 797 C C . PHE A 1 96 ? -12.490 -0.244 -3.579 1.00 53.28 96 PHE A C 1
ATOM 799 O O . PHE A 1 96 ? -12.570 0.962 -3.816 1.00 53.28 96 PHE A O 1
ATOM 806 N N . THR A 1 97 ? -12.984 -0.762 -2.453 1.00 55.12 97 THR A N 1
ATOM 807 C CA . THR A 1 97 ? -13.381 0.085 -1.321 1.00 55.12 97 THR A CA 1
ATOM 808 C C . THR A 1 97 ? -12.123 0.659 -0.678 1.00 55.12 97 THR A C 1
ATOM 810 O O . THR A 1 97 ? -11.267 -0.105 -0.232 1.00 55.12 97 THR A O 1
ATOM 813 N N . LYS A 1 98 ? -12.020 1.990 -0.606 1.00 64.94 98 LYS A N 1
ATOM 814 C CA . LYS A 1 98 ? -10.905 2.724 0.015 1.00 64.94 98 LYS A CA 1
ATOM 815 C C . LYS A 1 98 ? -10.944 2.610 1.546 1.00 64.94 98 LYS A C 1
ATOM 817 O O . LYS A 1 98 ? -11.206 3.582 2.249 1.00 64.94 98 LYS A O 1
ATOM 822 N N . SER A 1 99 ? -10.780 1.400 2.072 1.00 72.88 99 SER A N 1
ATOM 823 C CA . SER A 1 9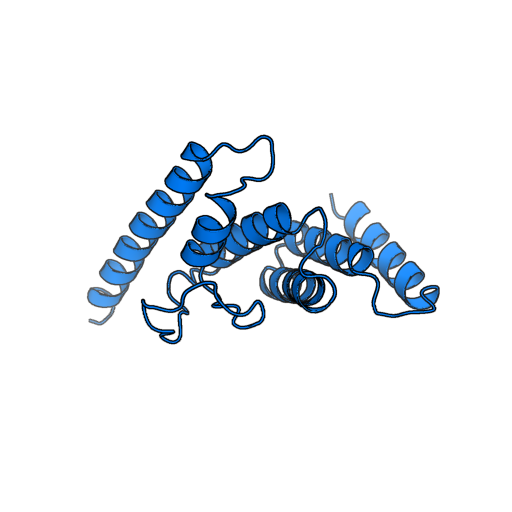9 ? -10.798 1.129 3.510 1.00 72.88 99 SER A CA 1
ATOM 824 C C . SER A 1 99 ? -9.576 0.320 3.907 1.00 72.88 99 SER A C 1
ATOM 826 O O . SER A 1 99 ? -9.337 -0.768 3.381 1.00 72.88 99 SER A O 1
ATOM 828 N N . SER A 1 100 ? -8.851 0.841 4.898 1.00 76.12 100 SER A N 1
ATOM 829 C CA . SER A 1 100 ? -7.697 0.175 5.504 1.00 76.12 100 SER A CA 1
ATOM 830 C C . SER A 1 100 ? -8.025 -1.259 5.950 1.00 76.12 100 SER A C 1
ATOM 832 O O . SER A 1 100 ? -7.305 -2.200 5.620 1.00 76.12 100 SER A O 1
ATOM 834 N N . ILE A 1 101 ? -9.178 -1.448 6.606 1.00 77.31 101 ILE A N 1
ATOM 835 C CA . ILE A 1 101 ? -9.621 -2.751 7.127 1.00 77.31 101 ILE A CA 1
ATOM 836 C C . ILE A 1 101 ? -9.871 -3.747 5.992 1.00 77.31 101 ILE A C 1
ATOM 838 O O . ILE A 1 101 ? -9.517 -4.916 6.118 1.00 77.31 101 ILE A O 1
ATOM 842 N N . GLN A 1 102 ? -10.477 -3.310 4.885 1.00 77.62 102 GLN A N 1
ATOM 843 C CA . GLN A 1 102 ? -10.752 -4.191 3.745 1.00 77.62 102 GLN A CA 1
ATOM 844 C C . GLN A 1 102 ? -9.458 -4.649 3.069 1.00 77.62 102 GLN A C 1
ATOM 846 O O . GLN A 1 102 ? -9.329 -5.828 2.745 1.00 77.62 102 GLN A O 1
ATOM 851 N N . CYS A 1 103 ? -8.472 -3.757 2.931 1.00 77.19 103 CYS A N 1
ATOM 852 C CA . CYS A 1 103 ? -7.155 -4.128 2.417 1.00 77.19 103 CYS A CA 1
ATOM 853 C C . CYS A 1 103 ? -6.479 -5.186 3.304 1.00 77.19 103 CYS A C 1
ATOM 855 O O . CYS A 1 103 ? -5.981 -6.182 2.783 1.00 77.19 103 CYS A O 1
ATOM 857 N N . PHE A 1 104 ? -6.523 -5.027 4.632 1.00 82.50 104 PHE A N 1
ATOM 858 C CA . PHE A 1 104 ? -5.971 -6.019 5.560 1.00 82.50 104 PHE A CA 1
ATOM 859 C C . PHE A 1 104 ? -6.738 -7.348 5.542 1.00 82.50 104 PHE A C 1
ATOM 861 O O . PHE A 1 104 ? -6.128 -8.411 5.509 1.00 82.50 104 PHE A O 1
ATOM 868 N N . LYS A 1 105 ? -8.073 -7.314 5.476 1.00 82.12 105 LYS A N 1
ATOM 869 C CA . LYS A 1 105 ? -8.891 -8.530 5.344 1.00 82.12 105 LYS A CA 1
ATOM 870 C C . LYS A 1 105 ? -8.656 -9.282 4.037 1.00 82.12 105 LYS A C 1
ATOM 872 O O . LYS A 1 105 ? -8.862 -10.486 4.009 1.00 82.12 105 LYS A O 1
ATOM 877 N N . TYR A 1 106 ? -8.253 -8.602 2.967 1.00 80.38 106 TYR A N 1
ATOM 878 C CA . TYR A 1 106 ? -7.918 -9.270 1.710 1.00 80.38 106 TYR A CA 1
ATOM 879 C C . TYR A 1 106 ? -6.609 -10.062 1.823 1.00 80.38 106 TYR A C 1
ATOM 881 O O . TYR A 1 106 ? -6.524 -11.190 1.354 1.00 80.38 106 TYR A O 1
ATOM 889 N N . ILE A 1 107 ? -5.599 -9.495 2.487 1.00 83.19 107 ILE A N 1
ATOM 890 C CA . ILE A 1 107 ? -4.285 -10.139 2.633 1.00 83.19 107 ILE A CA 1
ATOM 891 C C . ILE A 1 107 ? -4.213 -11.120 3.801 1.00 83.19 107 ILE A C 1
ATOM 893 O O . ILE A 1 107 ? -3.264 -11.887 3.869 1.00 83.19 107 ILE A O 1
ATOM 897 N N . VAL A 1 108 ? -5.188 -11.128 4.717 1.00 81.31 108 VAL A N 1
ATOM 898 C CA . VAL A 1 108 ? -5.194 -12.066 5.855 1.00 81.31 108 VAL A CA 1
ATOM 899 C C . VAL A 1 108 ? -5.160 -13.524 5.384 1.00 81.31 108 VAL A C 1
ATOM 901 O O . VAL A 1 108 ? -4.572 -14.372 6.040 1.00 81.31 108 VAL A O 1
ATOM 904 N N . THR A 1 109 ? -5.736 -13.808 4.211 1.00 77.25 109 THR A N 1
ATOM 905 C CA . THR A 1 109 ? -5.741 -15.147 3.613 1.00 77.25 109 THR A CA 1
ATOM 906 C C . THR A 1 109 ? -4.441 -15.506 2.892 1.00 77.25 109 THR A C 1
ATOM 908 O O . THR A 1 109 ? -4.209 -16.686 2.650 1.00 77.25 109 THR A O 1
ATOM 911 N N . ASP A 1 110 ? -3.621 -14.517 2.522 1.00 79.12 110 ASP A N 1
ATOM 912 C CA . ASP A 1 110 ? -2.329 -14.716 1.850 1.00 79.12 110 ASP A CA 1
ATOM 913 C C . ASP A 1 110 ? -1.359 -13.563 2.190 1.00 79.12 110 ASP A C 1
ATOM 915 O O . ASP A 1 110 ? -1.158 -12.633 1.397 1.00 79.12 110 ASP A O 1
ATOM 919 N N . PRO A 1 111 ? -0.803 -13.548 3.415 1.00 78.31 111 PRO A N 1
ATOM 920 C CA . PRO A 1 111 ? -0.028 -12.415 3.894 1.00 78.31 111 PRO A CA 1
ATOM 921 C C . PRO A 1 111 ? 1.320 -12.310 3.160 1.00 78.31 111 PRO A C 1
ATOM 923 O O . PRO A 1 111 ? 1.997 -13.319 2.927 1.00 78.31 111 PRO A O 1
ATOM 926 N N . PRO A 1 112 ? 1.759 -11.090 2.798 1.00 78.38 112 PRO A N 1
ATOM 927 C CA . PRO A 1 112 ? 3.059 -10.903 2.170 1.00 78.38 112 PRO A CA 1
ATOM 928 C C . PRO A 1 112 ? 4.177 -11.213 3.176 1.00 78.38 112 PRO A C 1
ATOM 930 O O . PRO A 1 112 ? 4.308 -10.557 4.208 1.00 78.38 112 PRO A O 1
ATOM 933 N N . ARG A 1 113 ? 5.023 -12.202 2.867 1.00 78.94 113 ARG A N 1
ATOM 934 C CA . ARG A 1 113 ? 6.158 -12.591 3.725 1.00 78.94 113 ARG A CA 1
ATOM 935 C C . ARG A 1 113 ? 7.097 -11.391 3.962 1.00 78.94 113 ARG A C 1
ATOM 937 O O . ARG A 1 113 ? 7.389 -10.675 3.004 1.00 78.94 113 ARG A O 1
ATOM 944 N N . PRO A 1 114 ? 7.621 -11.175 5.186 1.00 81.44 114 PRO A N 1
ATOM 945 C CA . PRO A 1 114 ? 7.625 -12.082 6.339 1.00 81.44 114 PRO A CA 1
ATOM 946 C C . PRO A 1 114 ? 6.426 -11.934 7.294 1.00 81.44 114 PRO A C 1
ATOM 948 O O . PRO A 1 114 ? 6.458 -12.542 8.357 1.00 81.44 114 PRO A O 1
ATOM 951 N N . LEU A 1 115 ? 5.411 -11.135 6.952 1.00 82.56 115 LEU A N 1
ATOM 952 C CA . LEU A 1 115 ? 4.260 -10.909 7.831 1.00 82.56 115 LEU A CA 1
ATOM 953 C C . LEU A 1 115 ? 3.442 -12.194 7.991 1.00 82.56 115 LEU A C 1
ATOM 955 O O . LEU A 1 115 ? 3.258 -12.943 7.025 1.00 82.56 115 LEU A O 1
ATOM 959 N N . THR A 1 116 ? 2.938 -12.429 9.199 1.00 86.56 116 THR A N 1
ATOM 960 C CA . THR A 1 116 ? 2.025 -13.538 9.495 1.00 86.56 116 THR A CA 1
ATOM 961 C C . THR A 1 116 ? 0.579 -13.048 9.570 1.00 86.56 116 THR A C 1
ATOM 963 O O . THR A 1 116 ? 0.295 -11.850 9.576 1.00 86.56 116 THR A O 1
ATOM 966 N N . GLU A 1 117 ? -0.369 -13.985 9.630 1.00 84.44 117 GLU A N 1
ATOM 967 C CA . GLU A 1 117 ? -1.786 -13.660 9.825 1.00 84.44 117 GLU A CA 1
ATOM 968 C C . GLU A 1 117 ? -2.009 -12.831 11.105 1.00 84.44 117 GLU A C 1
ATOM 970 O O . GLU A 1 117 ? -2.825 -11.907 11.123 1.00 84.44 117 GLU A O 1
ATOM 975 N N . GLU A 1 118 ? -1.243 -13.120 12.162 1.00 85.19 118 GLU A N 1
ATOM 976 C CA . GLU A 1 118 ? -1.351 -12.433 13.449 1.00 85.19 118 GLU A CA 1
ATOM 977 C C . GLU A 1 118 ? -0.962 -10.952 13.341 1.00 85.19 118 GLU A C 1
ATOM 979 O O . GLU A 1 118 ? -1.652 -10.097 13.899 1.00 85.19 118 GLU A O 1
ATOM 984 N N . ASP A 1 119 ? 0.060 -10.629 12.540 1.00 86.81 119 ASP A N 1
ATOM 985 C CA . ASP A 1 119 ? 0.485 -9.252 12.281 1.00 86.81 119 ASP A CA 1
ATOM 986 C 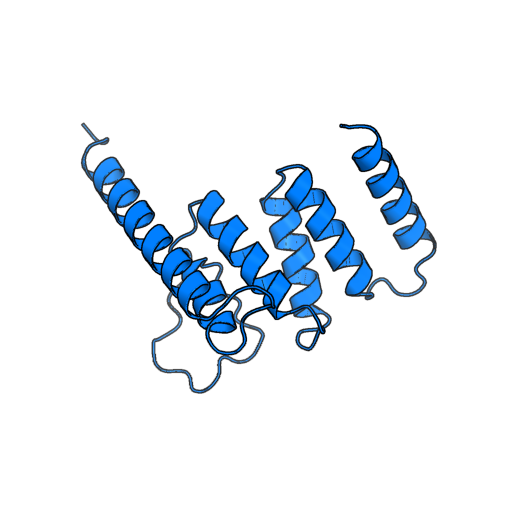C . ASP A 1 119 ? -0.620 -8.466 11.570 1.00 86.81 119 ASP A C 1
ATOM 988 O O . ASP A 1 119 ? -0.859 -7.291 11.865 1.00 86.81 119 ASP A O 1
ATOM 992 N N . ILE A 1 120 ? -1.324 -9.113 10.636 1.00 85.25 120 ILE A N 1
ATOM 993 C CA . ILE A 1 120 ? -2.430 -8.490 9.906 1.00 85.25 120 ILE A CA 1
ATOM 994 C C . ILE A 1 120 ? -3.604 -8.220 10.850 1.00 85.25 120 ILE A C 1
ATOM 996 O O . ILE A 1 120 ? -4.144 -7.108 10.858 1.00 85.25 120 ILE A O 1
ATOM 1000 N N . TRP A 1 121 ? -3.971 -9.190 11.692 1.00 84.62 121 TRP A N 1
ATOM 1001 C CA . TRP A 1 121 ? -4.998 -8.995 12.719 1.00 84.62 121 TRP A CA 1
ATOM 1002 C C . TRP A 1 121 ? -4.618 -7.908 13.725 1.00 84.62 121 TRP A C 1
ATOM 1004 O O . TRP A 1 121 ? -5.478 -7.110 14.107 1.00 84.62 121 TRP A O 1
ATOM 1014 N N . PHE A 1 122 ? -3.337 -7.805 14.086 1.00 88.00 122 PHE A N 1
ATOM 1015 C CA . PHE A 1 122 ? -2.829 -6.729 14.931 1.00 88.00 122 PHE A CA 1
ATOM 1016 C C . PHE A 1 122 ? -3.032 -5.355 14.278 1.00 88.00 122 PHE A C 1
ATOM 1018 O O . PHE A 1 122 ? -3.545 -4.435 14.918 1.00 88.00 122 PHE A O 1
ATOM 1025 N N . GLN A 1 123 ? -2.729 -5.212 12.980 1.00 84.50 123 GLN A N 1
ATOM 1026 C CA . GLN A 1 123 ? -3.003 -3.965 12.254 1.00 84.50 123 GLN A CA 1
ATOM 1027 C C . GLN A 1 123 ? -4.500 -3.632 12.211 1.00 84.50 123 GLN A C 1
ATOM 1029 O O . GLN A 1 123 ? -4.863 -2.469 12.397 1.00 84.50 123 GLN A O 1
ATOM 1034 N N . ILE A 1 124 ? -5.369 -4.628 12.009 1.00 83.88 124 ILE A N 1
ATOM 1035 C CA . ILE A 1 124 ? -6.830 -4.440 12.023 1.00 83.88 124 ILE A CA 1
ATOM 1036 C C . ILE A 1 124 ? -7.306 -3.951 13.398 1.00 83.88 124 ILE A C 1
ATOM 1038 O O . ILE A 1 124 ? -8.096 -3.006 13.467 1.00 83.88 124 ILE A O 1
ATOM 1042 N N . GLY A 1 125 ? -6.812 -4.552 14.485 1.00 84.31 125 GLY A N 1
ATOM 1043 C CA . GLY A 1 125 ? -7.113 -4.119 15.852 1.00 84.31 125 GLY A CA 1
ATOM 1044 C C . GLY A 1 125 ? -6.733 -2.655 16.082 1.00 84.31 125 GLY A C 1
ATOM 1045 O O . GLY A 1 125 ? -7.567 -1.858 16.510 1.00 84.31 125 GLY A O 1
ATOM 1046 N N . HIS A 1 126 ? -5.525 -2.275 15.667 1.00 84.69 126 HIS A N 1
ATOM 1047 C CA . HIS A 1 126 ? -5.010 -0.915 15.820 1.00 84.69 126 HIS A CA 1
ATOM 1048 C C . HIS A 1 126 ? -5.836 0.125 15.040 1.00 84.69 126 HIS A C 1
ATOM 1050 O O . HIS A 1 126 ? -6.063 1.239 15.512 1.00 84.69 126 HIS A O 1
ATOM 1056 N N . VAL A 1 127 ? -6.339 -0.242 13.854 1.00 83.00 127 VAL A N 1
ATOM 1057 C CA . VAL A 1 127 ? -7.265 0.603 13.084 1.00 83.00 127 VAL A CA 1
ATOM 1058 C C . VAL A 1 127 ? -8.583 0.819 13.839 1.00 83.00 127 VAL A C 1
ATOM 1060 O O . VAL A 1 127 ? -9.099 1.936 13.861 1.00 83.00 127 VAL A O 1
ATOM 1063 N N . HIS A 1 128 ? -9.130 -0.221 14.476 1.00 81.00 128 HIS A N 1
ATOM 1064 C CA . HIS A 1 128 ? -10.359 -0.106 15.267 1.00 81.00 128 HIS A CA 1
ATOM 1065 C C . HIS A 1 128 ? -10.190 0.761 16.520 1.00 81.00 128 HIS A C 1
ATOM 1067 O O . HIS A 1 128 ? -11.111 1.506 16.865 1.00 81.00 128 HIS A O 1
ATOM 1073 N N . GLU A 1 129 ? -9.035 0.691 17.183 1.00 81.94 129 GLU A N 1
ATOM 1074 C CA . GLU A 1 129 ? -8.706 1.577 18.306 1.00 81.94 129 GLU A CA 1
ATOM 1075 C C . GLU A 1 129 ? -8.663 3.040 17.852 1.00 81.94 129 GLU A C 1
ATOM 1077 O O . GLU A 1 129 ? -9.434 3.859 18.353 1.00 81.94 129 GLU A O 1
ATOM 1082 N N . GLN A 1 130 ? -7.890 3.341 16.802 1.00 77.38 130 GLN A N 1
ATOM 1083 C CA . GLN A 1 130 ? -7.799 4.698 16.248 1.00 77.38 130 GLN A CA 1
ATOM 1084 C C . GLN A 1 130 ? -9.156 5.238 15.776 1.00 77.38 130 GLN A C 1
ATOM 1086 O O . GLN A 1 130 ? -9.447 6.428 15.905 1.00 77.38 130 GLN A O 1
ATOM 1091 N N . GLN A 1 131 ? -10.022 4.371 15.250 1.00 74.00 131 GLN A N 1
ATOM 1092 C CA . GLN A 1 131 ? -11.367 4.759 14.849 1.00 74.00 131 GLN A CA 1
ATOM 1093 C C . GLN A 1 131 ? -12.250 5.168 16.039 1.00 74.00 131 GLN A C 1
ATOM 1095 O O . GLN A 1 131 ? -13.035 6.120 15.921 1.00 74.00 131 GLN A O 1
ATOM 1100 N N . LYS A 1 132 ? -12.157 4.459 17.172 1.00 70.62 132 LYS A N 1
ATOM 1101 C CA . LYS A 1 132 ? -12.899 4.816 18.390 1.00 70.62 132 LYS A CA 1
ATOM 1102 C C . LYS A 1 132 ? -12.454 6.175 18.923 1.00 70.62 132 LYS A C 1
ATOM 1104 O O . LYS A 1 132 ? -13.322 6.988 19.239 1.00 70.62 132 LYS A O 1
ATOM 1109 N N . ASP A 1 133 ? -11.151 6.448 18.931 1.00 62.06 133 ASP A N 1
ATOM 1110 C CA . ASP A 1 133 ? -10.603 7.737 19.369 1.00 62.06 133 ASP A CA 1
ATOM 1111 C C . ASP A 1 133 ? -11.101 8.903 18.504 1.00 62.06 133 ASP A C 1
ATOM 1113 O O . ASP A 1 133 ? -11.577 9.913 19.025 1.00 62.06 133 ASP A O 1
ATOM 1117 N N . VAL A 1 134 ? -11.085 8.755 17.175 1.00 60.69 134 VAL A N 1
ATOM 1118 C CA . VAL A 1 134 ? -11.584 9.801 16.262 1.00 60.69 134 VAL A CA 1
ATOM 1119 C C . VAL A 1 134 ? -13.086 10.042 16.446 1.00 60.69 134 VAL A C 1
ATOM 1121 O O . VAL A 1 134 ? -13.539 11.190 16.465 1.00 60.69 134 VAL A O 1
ATOM 1124 N N . SER A 1 135 ? -13.868 8.976 16.628 1.00 60.75 135 SER A N 1
ATOM 1125 C CA . SER A 1 135 ? -15.316 9.079 16.870 1.00 60.75 135 SER A CA 1
ATOM 1126 C C . SER A 1 135 ? -15.610 9.824 18.177 1.00 60.75 135 SER A C 1
ATOM 1128 O O . SER A 1 135 ? -16.476 10.699 18.215 1.00 60.75 135 SER A O 1
ATOM 1130 N N . PHE A 1 136 ? -14.836 9.528 19.225 1.00 59.00 136 PHE A N 1
ATOM 1131 C CA . PHE A 1 136 ? -14.933 10.174 20.531 1.00 59.00 136 PHE A CA 1
ATOM 1132 C C . PHE A 1 136 ? -14.563 11.667 20.472 1.00 59.00 136 PHE A C 1
ATOM 1134 O O . PHE A 1 136 ? -15.317 12.513 20.957 1.00 59.00 136 PHE A O 1
ATOM 1141 N N . LEU A 1 137 ? -13.464 12.018 19.792 1.00 58.25 137 LEU A N 1
ATOM 1142 C CA . LEU A 1 137 ? -13.038 13.411 19.597 1.00 58.25 137 LEU A CA 1
ATOM 1143 C C . LEU A 1 137 ? -14.065 14.231 18.803 1.00 58.25 137 LEU A C 1
ATOM 1145 O O . LEU A 1 137 ? -14.358 15.377 19.150 1.00 58.25 137 LEU A O 1
ATOM 1149 N N . THR A 1 138 ? -14.673 13.637 17.775 1.00 57.31 138 THR A N 1
ATOM 1150 C CA . THR A 1 138 ? -15.686 14.316 16.946 1.00 57.31 138 THR A CA 1
ATOM 1151 C C . THR A 1 138 ? -16.962 14.625 17.739 1.00 57.31 138 THR A C 1
ATOM 1153 O O . THR A 1 138 ? -17.618 15.639 17.496 1.00 57.31 138 THR A O 1
ATOM 1156 N N . GLN A 1 139 ? -17.301 13.787 18.724 1.00 56.12 139 GLN A N 1
ATOM 1157 C CA . GLN A 1 139 ? -18.479 13.964 19.573 1.00 56.12 139 GLN A CA 1
ATOM 1158 C C . GLN A 1 139 ? -18.262 14.986 20.707 1.00 56.12 139 GLN A C 1
ATOM 1160 O O . GLN A 1 139 ? -19.237 15.469 21.285 1.00 56.12 139 GLN A O 1
ATOM 1165 N N . HIS A 1 140 ? -17.015 15.334 21.041 1.00 56.09 140 HIS A N 1
ATOM 1166 C CA . HIS A 1 140 ? -16.685 16.280 22.122 1.00 56.09 140 HIS A CA 1
ATOM 1167 C C . HIS A 1 140 ? -16.046 17.598 21.649 1.00 56.09 140 HIS A C 1
ATOM 1169 O O . HIS A 1 140 ? -15.997 18.546 22.425 1.00 56.09 140 HIS A O 1
ATOM 1175 N N . GLY A 1 141 ? -15.640 17.710 20.378 1.00 46.53 141 GLY A N 1
ATOM 1176 C CA . GLY A 1 141 ? -15.088 18.936 19.779 1.00 46.53 141 GLY A CA 1
ATOM 1177 C C . GLY A 1 141 ? -16.107 19.917 19.177 1.00 46.53 141 GLY A C 1
ATOM 1178 O O . GLY A 1 141 ? -15.708 20.918 18.591 1.00 46.53 141 GLY A O 1
ATOM 1179 N N . ARG A 1 142 ? -17.417 19.650 19.286 1.00 46.50 142 ARG A N 1
ATOM 1180 C CA . ARG A 1 142 ? -18.485 20.603 18.922 1.00 46.50 142 ARG A CA 1
ATOM 1181 C C . ARG A 1 142 ? -19.159 21.154 20.181 1.00 46.50 142 ARG A C 1
ATOM 1183 O O . ARG A 1 142 ? -20.278 20.755 20.503 1.00 46.50 142 ARG A O 1
ATOM 1190 N N . ARG A 1 143 ? -18.482 22.039 20.903 1.00 42.22 143 ARG A N 1
ATOM 1191 C CA . ARG A 1 143 ? -19.100 22.958 21.866 1.00 42.22 143 ARG A CA 1
ATOM 1192 C C . ARG A 1 143 ? -18.443 24.318 21.757 1.00 42.22 143 ARG A C 1
ATOM 1194 O O . ARG A 1 143 ? -17.208 24.336 21.582 1.00 42.22 143 ARG A O 1
#

InterPro domains:
  IPR011990 Tetratricopeptide-like helical domain superfamily [G3DSA:1.25.40.10] (1-135)
  IPR011990 Tetratricopeptide-like helical domain superfamily [SSF48452] (2-84)
  IPR019734 Tetratricopeptide repeat [PF13181] (26-57)
  IPR019734 Tetratricopeptide repeat [PS50005] (25-58)
  IPR019734 Tetratricopeptide repeat [SM00028] (25-58)
  IPR051630 Transcriptional Corepressor and Histone Demethylase [PTHR14017] (1-133)

Organism: Aspergillus oryzae (NCBI:txid5062)

Radius of gyration: 17.05 Å; chains: 1; bounding box: 43×38×48 Å

Sequence (143 aa):
MMDNLQEAYTSYQQALYHLRDPKEPKLWYGIGILYDRYGSLDHAEEAFSQVMRMAPDFEKANEIYFRLGIIYKQQQKFNQSLEVSIYASKPKLGHFTKSSIQCFKYIVTDPPRPLTEEDIWFQIGHVHEQQKDVSFLTQHGRR

Secondary structure (DSSP, 8-state):
--HHHHHHHHHHHHHHHH-S-S--HHHHHHHHHHHHHHT-HHHHHHHHHHHHHH-TT-TTHHHHHHHHHHHHHHTT-S-B-----TT-SS--TT---B-HHHHHHHHTTSPPTT--HHHHHHHHHHHHHHHHHHHHHHHHS--